Protein 1ID0 (pdb70)

Solvent-accessible surface area: 8198 Å² total; per-residue (Å²): 161,70,114,21,71,0,30,72,18,0,84,102,21,14,62,48,17,70,142,85,30,136,238,74,48,18,70,28,42,62,106,24,52,119,111,6,15,0,25,2,87,74,109,30,0,43,79,0,0,14,4,2,5,2,38,4,1,80,111,6,132,84,88,1,78,2,47,21,129,70,64,119,98,61,0,33,0,16,1,23,6,22,8,114,18,32,84,146,80,97,56,142,82,48,14,89,169,55,166,118,108,110,66,131,73,152,27,50,26,39,7,27,10,40,0,68,71,11,0,89,119,25,115,14,105,7,47,22,17,104,6,185,74,34,0,8,84,13,31,0,22,0,0,146,23,180

Secondary structure (DSSP, 8-state):
--EEEHHHHHHHHHHHHHHHTTTTT-EEEEE--TT-EEES-HHHHHHHHHHHHHHHHHH-SSEEEEEEEE-SS-EEEEEEESSS---GGGTTGGGS----TT---TT--S-HHHHHHHHHHTT-EEEEEE-TTSSEEEEEEE----

B-factor: mean 25.08, std 13.41, range [7.96, 71.16]

CATH classification: 3.30.565.10

Radius of gyration: 14.35 Å; Cα contacts (8 Å, |Δi|>4): 313; chains: 1; bounding box: 35×37×35 Å

Nearest PDB structures (foldseek):
  1id0-assembly1_A  TM=1.007E+00  e=2.352E-32  Escherichia coli
  3cgz-assembly3_C  TM=9.109E-01  e=2.174E-24  Salmonella enterica subsp. enterica serovar Typhimurium
  3cgz-assembly1_A  TM=9.149E-01  e=5.670E-24  Salmonella enterica subsp. enterica serovar Typhimurium
  4cb0-assembly1_B  TM=8.340E-01  e=1.054E-13  Escherichia coli K-12
  4biz-assembly1_E  TM=8.398E-01  e=4.302E-13  Escherichia coli K-12

Structure (mmCIF, N/CA/C/O backbone):
data_1ID0
#
_entry.id   1ID0
#
_cell.length_a   43.503
_cell.length_b   45.004
_cell.length_c   71.764
_cell.angle_alpha   90.00
_cell.angle_beta   90.00
_cell.angle_gamma   90.00
#
_symmetry.space_group_name_H-M   'P 21 21 21'
#
loop_
_entity.id
_entity.type
_entity.pdbx_description
1 polymer 'PHOQ HISTIDINE KINASE'
2 non-polymer 'MAGNESIUM ION'
3 non-polymer 'PHOSPHOAMINOPHOSPHONIC ACID-ADENYLATE ESTER'
4 water water
#
loop_
_atom_site.group_PDB
_atom_site.id
_atom_site.type_symbol
_atom_site.label_atom_id
_atom_site.label_alt_id
_atom_site.label_comp_id
_atom_site.label_asym_id
_atom_site.label_entity_id
_atom_site.label_seq_id
_atom_site.pdbx_PDB_ins_code
_atom_site.Cartn_x
_atom_site.Cartn_y
_atom_site.Cartn_z
_atom_site.occupancy
_atom_site.B_iso_or_equiv
_atom_site.auth_seq_id
_atom_site.auth_comp_id
_atom_site.auth_asym_id
_atom_site.auth_atom_id
_atom_site.pdbx_PDB_model_num
ATOM 1 N N . ARG A 1 1 ? 29.517 50.722 0.142 1.00 44.55 335 ARG A N 1
ATOM 2 C CA . ARG A 1 1 ? 30.683 49.816 -0.028 1.00 41.41 335 ARG A CA 1
ATOM 3 C C . ARG A 1 1 ? 30.317 48.607 -0.890 1.00 39.44 335 ARG A C 1
ATOM 4 O O . ARG A 1 1 ? 29.138 48.288 -1.067 1.00 41.23 335 ARG A O 1
ATOM 12 N N . GLU A 1 2 ? 31.334 47.931 -1.414 1.00 37.10 336 GLU A N 1
ATOM 13 C CA . GLU A 1 2 ? 31.117 46.791 -2.298 1.00 33.04 336 GLU A CA 1
ATOM 14 C C . GLU A 1 2 ? 30.385 45.592 -1.681 1.00 29.46 336 GLU A C 1
ATOM 15 O O . GLU A 1 2 ? 30.601 45.211 -0.522 1.00 25.18 336 GLU A O 1
ATOM 21 N N . LEU A 1 3 ? 29.520 45.007 -2.501 1.00 26.03 337 LEU A N 1
ATOM 22 C CA . LEU A 1 3 ? 28.676 43.879 -2.140 1.00 26.25 337 LEU A CA 1
ATOM 23 C C . LEU A 1 3 ? 29.283 42.553 -2.582 1.00 22.59 337 LEU A C 1
ATOM 24 O O . LEU A 1 3 ? 29.669 42.379 -3.743 1.00 25.01 337 LEU A O 1
ATOM 29 N N . HIS A 1 4 ? 29.358 41.611 -1.652 1.00 16.17 338 HIS A N 1
ATOM 30 C CA . HIS A 1 4 ? 29.910 40.300 -1.955 1.00 16.64 338 HIS A CA 1
ATOM 31 C C . HIS A 1 4 ? 28.963 39.160 -1.649 1.00 18.65 338 HIS A C 1
ATOM 32 O O . HIS A 1 4 ? 28.648 38.902 -0.486 1.00 17.06 338 HIS A O 1
ATOM 39 N N . PRO A 1 5 ? 28.491 38.454 -2.683 1.00 14.88 339 PRO A N 1
ATOM 40 C CA . PRO A 1 5 ? 27.589 37.326 -2.463 1.00 14.33 339 PRO A CA 1
ATOM 41 C C . PRO A 1 5 ? 28.273 36.366 -1.473 1.00 13.74 339 PRO A C 1
ATOM 42 O O . PRO A 1 5 ? 29.435 35.992 -1.657 1.00 13.77 339 PRO A O 1
ATOM 46 N N . VAL A 1 6 ? 27.543 35.949 -0.440 1.00 10.39 340 VAL A N 1
ATOM 47 C CA . VAL A 1 6 ? 28.116 35.089 0.595 1.00 11.03 340 VAL A CA 1
ATOM 48 C C . VAL A 1 6 ? 28.286 33.631 0.246 1.00 13.80 340 VAL A C 1
ATOM 49 O O . VAL A 1 6 ? 29.307 33.029 0.574 1.00 13.18 340 VAL A O 1
ATOM 53 N N . ALA A 1 7 ? 27.314 33.074 -0.465 1.00 11.86 341 ALA A N 1
ATOM 54 C CA . ALA A 1 7 ? 27.365 31.658 -0.806 1.00 14.04 341 ALA A CA 1
ATOM 55 C C . ALA A 1 7 ? 28.656 31.253 -1.505 1.00 12.86 341 ALA A C 1
ATOM 56 O O . ALA A 1 7 ? 29.310 30.294 -1.091 1.00 13.38 341 ALA A O 1
ATOM 58 N N . PRO A 1 8 ? 29.068 31.992 -2.545 1.00 13.90 342 PRO A N 1
ATOM 59 C CA . PRO A 1 8 ? 30.311 31.619 -3.229 1.00 14.07 342 PRO A CA 1
ATOM 60 C C . PRO A 1 8 ? 31.564 31.691 -2.366 1.00 14.15 342 PRO A C 1
ATOM 61 O O . PRO A 1 8 ? 32.484 30.881 -2.534 1.00 15.88 342 PRO A O 1
ATOM 65 N N . LEU A 1 9 ? 31.614 32.663 -1.453 1.00 13.71 343 LEU A N 1
ATOM 66 C CA . LEU A 1 9 ? 32.773 32.800 -0.570 1.00 12.90 343 LEU A CA 1
ATOM 67 C C . LEU A 1 9 ? 32.831 31.642 0.386 1.00 12.86 343 LEU A C 1
ATOM 68 O O . LEU A 1 9 ? 33.909 31.117 0.677 1.00 12.36 343 LEU A O 1
ATOM 73 N N . LEU A 1 10 ? 31.670 31.245 0.903 1.00 10.24 344 LEU A N 1
ATOM 74 C CA . LEU A 1 10 ? 31.666 30.134 1.835 1.00 11.82 344 LEU A CA 1
ATOM 75 C C . LEU A 1 10 ? 31.999 28.826 1.101 1.00 13.47 344 LEU A C 1
ATOM 76 O O . LEU A 1 10 ? 32.588 27.930 1.683 1.00 14.68 344 LEU A O 1
ATOM 81 N N A ASP A 1 11 ? 31.621 28.755 -0.170 0.50 16.07 345 ASP A N 1
ATOM 82 N N B ASP A 1 11 ? 31.609 28.705 -0.165 0.50 13.84 345 ASP A N 1
ATOM 83 C CA A ASP A 1 11 ? 31.904 27.590 -1.000 0.50 18.37 345 ASP A CA 1
ATOM 84 C CA B ASP A 1 11 ? 31.958 27.494 -0.909 0.50 13.04 345 ASP A CA 1
ATOM 85 C C A ASP A 1 11 ? 33.422 27.472 -1.170 0.50 17.18 345 ASP A C 1
ATOM 86 C C B ASP A 1 11 ? 33.477 27.459 -1.091 0.50 15.34 345 ASP A C 1
ATOM 87 O O A ASP A 1 11 ? 33.980 26.376 -1.100 0.50 18.26 345 ASP A O 1
ATOM 88 O O B ASP A 1 11 ? 34.093 26.399 -0.961 0.50 15.74 345 ASP A O 1
ATOM 97 N N . ASN A 1 12 ? 34.087 28.605 -1.397 1.00 13.85 346 ASN A N 1
ATOM 98 C CA . ASN A 1 12 ? 35.546 28.632 -1.557 1.00 14.72 346 ASN A CA 1
ATOM 99 C C . ASN A 1 12 ? 36.201 28.168 -0.252 1.00 13.75 346 ASN A C 1
ATOM 100 O O . ASN A 1 12 ? 37.188 27.415 -0.265 1.00 14.22 346 ASN A O 1
ATOM 105 N N . LEU A 1 13 ? 35.662 28.622 0.881 1.00 10.83 347 LEU A N 1
ATOM 106 C CA . LEU A 1 13 ? 36.222 28.236 2.158 1.00 12.82 347 LEU A CA 1
ATOM 107 C C . LEU A 1 13 ? 36.034 26.767 2.459 1.00 13.65 347 LEU A C 1
ATOM 108 O O . LEU A 1 13 ? 36.960 26.103 2.883 1.00 15.78 347 LEU A O 1
ATOM 113 N N A THR A 1 14 ? 34.827 26.268 2.210 0.50 15.23 348 THR A N 1
ATOM 114 N N B THR A 1 14 ? 34.820 26.260 2.266 0.50 14.93 348 THR A N 1
ATOM 115 C CA A THR A 1 14 ? 34.506 24.870 2.444 0.50 16.71 348 THR A CA 1
ATOM 116 C CA B THR A 1 14 ? 34.546 24.862 2.558 0.50 14.96 348 THR A CA 1
ATOM 117 C C A THR A 1 14 ? 35.415 23.998 1.583 0.50 18.45 348 THR A C 1
ATOM 118 C C B THR A 1 14 ? 35.303 23.925 1.628 0.50 16.98 348 THR A C 1
ATOM 119 O O A THR A 1 14 ? 36.057 23.077 2.083 0.50 20.17 348 THR A O 1
ATOM 120 O O B THR A 1 14 ? 35.646 22.815 2.021 0.50 17.90 348 THR A O 1
ATOM 127 N N A SER A 1 15 ? 35.475 24.296 0.289 0.50 18.78 349 SER A N 1
ATOM 128 N N B SER A 1 15 ? 35.559 24.363 0.398 0.50 17.74 349 SER A N 1
ATOM 129 C CA A SER A 1 15 ? 36.327 23.528 -0.611 0.50 20.61 349 SER A CA 1
ATOM 130 C CA B SER A 1 15 ? 36.317 23.528 -0.528 0.50 17.47 349 SER A CA 1
ATOM 131 C C A SER A 1 15 ? 37.748 23.388 -0.060 0.50 20.99 349 SER A C 1
ATOM 132 C C B SER A 1 15 ? 37.731 23.377 -0.001 0.50 19.65 349 SER A C 1
ATOM 133 O O A SER A 1 15 ? 38.308 22.285 -0.049 0.50 21.42 349 SER A O 1
ATOM 134 O O B SER A 1 15 ? 38.273 22.267 0.042 0.50 20.50 349 SER A O 1
ATOM 139 N N . ALA A 1 16 ? 38.323 24.498 0.401 1.00 16.39 350 ALA A N 1
ATOM 140 C CA . ALA A 1 16 ? 39.684 24.498 0.947 1.00 20.29 350 ALA A CA 1
ATOM 141 C C . ALA A 1 16 ? 39.753 23.652 2.228 1.00 23.15 350 ALA A C 1
ATOM 142 O O . ALA A 1 16 ? 40.711 22.905 2.437 1.00 27.14 350 ALA A O 1
ATOM 144 N N A LEU A 1 17 ? 38.734 23.768 3.077 0.50 21.02 351 LEU A N 1
ATOM 145 N N B LEU A 1 17 ? 38.732 23.766 3.075 0.50 20.74 351 LEU A N 1
ATOM 146 C CA A LEU A 1 17 ? 38.691 23.011 4.326 0.50 23.76 351 LEU A CA 1
ATOM 147 C CA B LEU A 1 17 ? 38.675 23.005 4.324 0.50 23.50 351 LEU A CA 1
ATOM 148 C C A LEU A 1 17 ? 38.463 21.522 4.111 0.50 25.25 351 LEU A C 1
ATOM 149 C C B 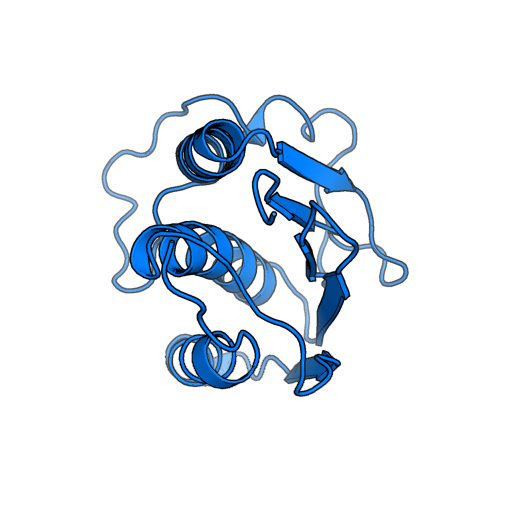LEU A 1 17 ? 38.484 21.518 4.093 0.50 24.99 351 LEU A C 1
ATOM 150 O O A LEU A 1 17 ? 39.009 20.695 4.842 0.50 26.73 351 LEU A O 1
ATOM 151 O O B LEU A 1 17 ? 39.069 20.693 4.796 0.50 26.64 351 LEU A O 1
ATOM 160 N N . ASN A 1 18 ? 37.649 21.180 3.119 1.00 25.71 352 ASN A N 1
ATOM 161 C CA . ASN A 1 18 ? 37.367 19.785 2.813 1.00 29.36 352 ASN A CA 1
ATOM 162 C C . ASN A 1 18 ? 38.670 19.060 2.504 1.00 32.19 352 ASN A C 1
ATOM 163 O O . ASN A 1 18 ? 38.798 17.867 2.774 1.00 32.00 352 ASN A O 1
ATOM 168 N N . LYS A 1 19 ? 39.631 19.790 1.942 1.00 28.56 353 LYS A N 1
ATOM 169 C CA . LYS A 1 19 ? 40.931 19.216 1.609 1.00 35.47 353 LYS A CA 1
ATOM 170 C C . LYS A 1 19 ? 41.749 18.998 2.870 1.00 35.49 353 LYS A C 1
ATOM 171 O O . LYS A 1 19 ? 42.198 17.888 3.147 1.00 40.97 353 LYS A O 1
ATOM 177 N N . VAL A 1 20 ? 41.963 20.074 3.621 1.00 33.27 354 VAL A N 1
ATOM 178 C CA . VAL A 1 20 ? 42.725 20.002 4.862 1.00 35.16 354 VAL A CA 1
ATOM 179 C C . VAL A 1 20 ? 42.227 18.890 5.769 1.00 30.97 354 VAL A C 1
ATOM 180 O O . VAL A 1 20 ? 43.022 18.222 6.431 1.00 38.14 354 VAL A O 1
ATOM 184 N N . TYR A 1 21 ? 40.914 18.687 5.802 1.00 30.35 355 TYR A N 1
ATOM 185 C CA . TYR A 1 21 ? 40.319 17.668 6.661 1.00 26.93 355 TYR A CA 1
ATOM 186 C C . TYR A 1 21 ? 39.706 16.502 5.910 1.00 27.83 355 TYR A C 1
ATOM 187 O O . TYR A 1 21 ? 38.818 15.835 6.435 1.00 26.94 355 TYR A O 1
ATOM 196 N N . GLN A 1 22 ? 40.162 16.262 4.685 1.00 30.84 356 GLN A N 1
ATOM 197 C CA . GLN A 1 22 ? 39.609 15.176 3.881 1.00 38.03 356 GLN A CA 1
ATOM 198 C C . GLN A 1 22 ? 39.684 13.834 4.595 1.00 36.63 356 GLN A C 1
ATOM 199 O O . GLN A 1 22 ? 38.779 13.012 4.481 1.00 36.50 356 GLN A O 1
ATOM 205 N N . ARG A 1 23 ? 40.755 13.626 5.348 1.00 38.51 357 ARG A N 1
ATOM 206 C CA . ARG A 1 23 ? 40.913 12.376 6.064 1.00 38.61 357 ARG A CA 1
ATOM 207 C C . ARG A 1 23 ? 39.878 12.206 7.169 1.00 36.41 357 ARG A C 1
ATOM 208 O O . ARG A 1 23 ? 39.491 11.084 7.498 1.00 34.98 357 ARG A O 1
ATOM 216 N N . LYS A 1 24 ? 39.430 13.316 7.744 1.00 30.79 358 LYS A N 1
ATOM 217 C CA . LYS A 1 24 ? 38.446 13.245 8.811 1.00 29.44 358 LYS A CA 1
ATOM 218 C C . LYS A 1 24 ? 37.028 12.965 8.304 1.00 28.79 358 LYS A C 1
ATOM 219 O O . LYS A 1 24 ? 36.197 12.431 9.036 1.00 30.69 358 LYS A O 1
ATOM 225 N N . GLY A 1 25 ? 36.759 13.339 7.060 1.00 31.45 359 GLY A N 1
ATOM 226 C CA . GLY A 1 25 ? 35.447 13.101 6.486 1.00 30.01 359 GLY A CA 1
ATOM 227 C C . GLY A 1 25 ? 34.340 13.922 7.106 1.00 29.98 359 GLY A C 1
ATOM 228 O O . GLY A 1 25 ? 33.244 13.430 7.366 1.00 28.03 359 GLY A O 1
ATOM 229 N N . VAL A 1 26 ? 34.636 15.192 7.359 1.00 26.82 360 VAL A N 1
ATOM 230 C CA . VAL A 1 26 ? 33.642 16.084 7.940 1.00 26.27 360 VAL A CA 1
ATOM 231 C C . VAL A 1 26 ? 32.562 16.352 6.917 1.00 20.34 360 VAL A C 1
ATOM 232 O O . VAL A 1 26 ? 32.867 16.540 5.734 1.00 27.19 360 VAL A O 1
ATOM 236 N N . ASN A 1 27 ? 31.302 16.317 7.344 1.00 23.39 361 ASN A N 1
ATOM 237 C CA . ASN A 1 27 ? 30.216 16.634 6.426 1.00 27.44 361 ASN A CA 1
ATOM 238 C C . ASN A 1 27 ? 29.781 18.059 6.759 1.00 22.38 361 ASN A C 1
ATOM 239 O O . ASN A 1 27 ? 29.276 18.317 7.862 1.00 21.20 361 ASN A O 1
ATOM 244 N N . ILE A 1 28 ? 30.012 18.973 5.814 1.00 23.58 362 ILE A N 1
ATOM 245 C CA . ILE A 1 28 ? 29.641 20.404 5.951 1.00 19.90 362 ILE A CA 1
ATOM 246 C C . ILE A 1 28 ? 28.406 20.671 5.094 1.00 22.05 362 ILE A C 1
ATOM 247 O O . ILE A 1 28 ? 28.460 20.512 3.873 1.00 24.52 362 ILE A O 1
ATOM 252 N N . SER A 1 29 ? 27.311 21.084 5.730 1.00 18.16 363 SER A N 1
ATOM 253 C CA . SER A 1 29 ? 26.073 21.390 5.034 1.00 20.14 363 SER A CA 1
ATOM 254 C C . SER A 1 29 ? 25.890 22.906 5.058 1.00 23.94 363 SER A C 1
ATOM 255 O O . SER A 1 29 ? 26.210 23.549 6.051 1.00 21.19 363 SER A O 1
ATOM 258 N N . LEU A 1 30 ? 25.399 23.467 3.960 1.00 21.20 364 LEU A N 1
ATOM 259 C CA . LEU A 1 30 ? 25.199 24.910 3.868 1.00 22.76 364 LEU A CA 1
ATOM 260 C C . LEU A 1 30 ? 23.792 25.308 3.489 1.00 23.63 364 LEU A C 1
ATOM 261 O O . LEU A 1 30 ? 23.238 24.803 2.510 1.00 27.75 364 LEU A O 1
ATOM 266 N N . ASP A 1 31 ? 23.214 26.217 4.261 1.00 21.12 365 ASP A N 1
ATOM 267 C CA . ASP A 1 31 ? 21.879 26.742 3.966 1.00 22.02 365 ASP A CA 1
ATOM 268 C C . ASP A 1 31 ? 22.015 28.261 3.869 1.00 18.72 365 ASP A C 1
ATOM 269 O O . ASP A 1 31 ? 21.761 28.995 4.819 1.00 20.13 365 ASP A O 1
ATOM 274 N N . ILE A 1 32 ? 22.439 28.713 2.688 1.00 15.43 366 ILE A N 1
ATOM 275 C CA . ILE A 1 32 ? 22.702 30.134 2.426 1.00 14.47 366 ILE A CA 1
ATOM 276 C C . ILE A 1 32 ? 21.880 30.539 1.203 1.00 15.93 366 ILE A C 1
ATOM 277 O O . ILE A 1 32 ? 22.173 30.104 0.087 1.00 16.32 366 ILE A O 1
ATOM 282 N N . SER A 1 33 ? 20.878 31.378 1.411 1.00 11.30 367 SER A N 1
ATOM 283 C CA . SER A 1 33 ? 20.052 31.802 0.291 1.00 14.94 367 SER A CA 1
ATOM 284 C C . SER A 1 33 ? 20.930 32.607 -0.669 1.00 16.36 367 SER A C 1
ATOM 285 O O . SER A 1 33 ? 21.815 33.353 -0.259 1.00 14.20 367 SER A O 1
ATOM 288 N N . PRO A 1 34 ? 20.685 32.479 -1.981 1.00 14.43 368 PRO A N 1
ATOM 289 C CA . PRO A 1 34 ? 21.466 33.184 -3.001 1.00 16.38 368 PRO A CA 1
ATOM 290 C C . PRO A 1 34 ? 21.577 34.696 -2.888 1.00 16.51 368 PRO A C 1
ATOM 291 O O . PRO A 1 34 ? 22.570 35.271 -3.344 1.00 18.88 368 PRO A O 1
ATOM 295 N N . GLU A 1 35 ? 20.579 35.344 -2.285 1.00 16.04 369 GLU A N 1
ATOM 296 C CA . GLU A 1 35 ? 20.601 36.802 -2.176 1.00 14.38 369 GLU A CA 1
ATOM 297 C C . GLU A 1 35 ? 21.399 37.338 -1.002 1.00 15.99 369 GLU A C 1
ATOM 298 O O . GLU A 1 35 ? 21.595 38.545 -0.871 1.00 16.42 369 GLU A O 1
ATOM 304 N N A ILE A 1 36 ? 21.878 36.440 -0.152 0.50 17.55 370 ILE A N 1
ATOM 305 N N B ILE A 1 36 ? 21.815 36.457 -0.112 1.00 21.53 370 ILE A N 1
ATOM 306 C CA A ILE A 1 36 ? 22.683 36.850 1.006 0.50 15.37 370 ILE A CA 1
ATOM 307 C CA B ILE A 1 36 ? 22.582 36.942 1.033 1.00 22.26 370 ILE A CA 1
ATOM 308 C C A ILE A 1 36 ? 24.011 37.473 0.553 0.50 14.83 370 ILE A C 1
ATOM 309 C C B ILE A 1 36 ? 23.964 37.420 0.610 1.00 21.78 370 ILE A C 1
ATOM 310 O O A ILE A 1 36 ? 24.755 36.883 -0.243 0.50 12.99 370 ILE A O 1
ATOM 311 O O B ILE A 1 36 ? 24.694 36.724 -0.109 1.00 23.94 370 ILE A O 1
ATOM 320 N N A SER A 1 37 ? 24.312 38.669 1.055 0.50 10.34 371 SER A N 1
ATOM 321 N N B SER A 1 37 ? 24.316 38.626 1.045 0.50 18.52 371 SER A N 1
ATOM 322 C CA A SER A 1 37 ? 25.548 39.339 0.683 0.50 10.19 371 SER A CA 1
ATOM 323 C CA B SER A 1 37 ? 25.603 39.203 0.701 0.50 16.61 371 SER A CA 1
ATOM 324 C C A SER A 1 37 ? 26.215 39.988 1.878 0.50 12.35 371 SER A C 1
ATOM 325 C C B SER A 1 37 ? 26.260 39.845 1.913 0.50 15.56 371 SER A C 1
ATOM 326 O O A SER A 1 37 ? 25.584 40.214 2.907 0.50 14.77 371 SER A O 1
ATOM 327 O O B SER A 1 37 ? 25.662 39.941 2.981 0.50 17.45 371 SER A O 1
ATOM 332 N N . PHE A 1 38 ? 27.498 40.276 1.729 1.00 12.96 372 PHE A N 1
ATOM 333 C CA . PHE A 1 38 ? 28.264 40.925 2.782 1.00 12.07 372 PHE A CA 1
ATOM 334 C C . PHE A 1 38 ? 28.753 42.232 2.180 1.00 13.82 372 PHE A C 1
ATOM 335 O O . PHE A 1 38 ? 29.314 42.252 1.077 1.00 13.42 372 PHE A O 1
ATOM 343 N N . VAL A 1 39 ? 28.544 43.322 2.913 1.00 13.79 373 VAL A N 1
ATOM 344 C CA . VAL A 1 39 ? 28.981 44.645 2.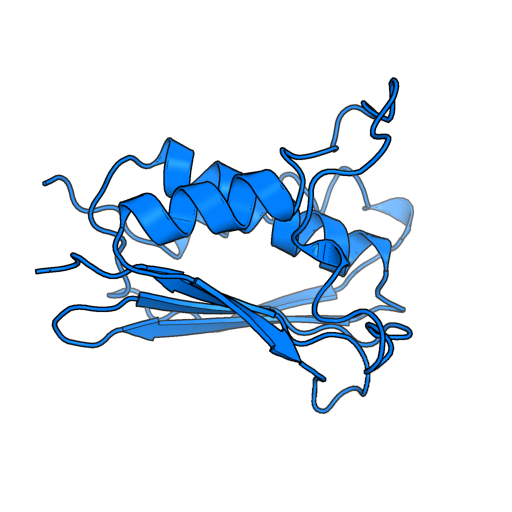494 1.00 15.02 373 VAL A CA 1
ATOM 345 C C . VAL A 1 39 ? 30.236 44.940 3.294 1.00 12.42 373 VAL A C 1
ATOM 346 O O . VAL A 1 39 ? 30.208 44.968 4.531 1.00 13.97 373 VAL A O 1
ATOM 350 N N . GLY A 1 40 ? 31.346 45.146 2.594 1.00 13.54 374 GLY A N 1
ATOM 351 C CA . GLY A 1 40 ? 32.588 45.419 3.295 1.00 14.89 374 GLY A CA 1
ATOM 352 C C . GLY A 1 40 ? 33.772 44.819 2.575 1.00 15.85 374 GLY A C 1
ATOM 353 O O . GLY A 1 40 ? 33.652 44.482 1.392 1.00 17.73 374 GLY A O 1
ATOM 354 N N . GLU A 1 41 ? 34.903 44.707 3.266 1.00 16.41 375 GLU A N 1
ATOM 355 C CA . GLU A 1 41 ? 36.115 44.124 2.675 1.00 18.12 375 GLU A CA 1
ATOM 356 C C . GLU A 1 41 ? 35.996 42.613 2.691 1.00 17.42 375 GLU A C 1
ATOM 357 O O . GLU A 1 41 ? 35.910 42.005 3.756 1.00 14.73 375 GLU A O 1
ATOM 363 N N . GLN A 1 42 ? 36.038 42.014 1.509 1.00 15.87 376 GLN A N 1
ATOM 364 C CA . GLN A 1 42 ? 35.933 40.567 1.355 1.00 16.86 376 GLN A CA 1
ATOM 365 C C . GLN A 1 42 ? 36.876 39.798 2.274 1.00 13.43 376 GLN A C 1
ATOM 366 O O . GLN A 1 42 ? 36.467 38.807 2.912 1.00 14.25 376 GLN A O 1
ATOM 372 N N . ASN A 1 43 ? 38.133 40.234 2.355 1.00 13.06 377 ASN A N 1
ATOM 373 C CA . ASN A 1 43 ? 39.101 39.530 3.187 1.00 13.69 377 ASN A CA 1
ATOM 374 C C . ASN A 1 43 ? 38.743 39.534 4.656 1.00 12.23 377 ASN A C 1
ATOM 375 O O . ASN A 1 43 ? 39.134 38.610 5.366 1.00 13.60 377 ASN A O 1
ATOM 380 N N . ASP A 1 44 ? 38.024 40.560 5.111 1.00 11.11 378 ASP A N 1
ATOM 381 C CA . ASP A 1 44 ? 37.620 40.611 6.519 1.00 11.67 378 ASP A CA 1
ATOM 382 C C . ASP A 1 44 ? 36.623 39.484 6.786 1.00 12.06 378 ASP A C 1
ATOM 383 O O . ASP A 1 44 ? 36.747 38.747 7.780 1.00 11.97 378 ASP A O 1
ATOM 388 N N . PHE A 1 45 ? 35.627 39.362 5.901 1.00 13.58 379 PHE A N 1
ATOM 389 C CA . PHE A 1 45 ? 34.609 38.324 6.023 1.00 11.66 379 PHE A CA 1
ATOM 390 C C . PHE A 1 45 ? 35.266 36.943 6.007 1.00 10.85 379 PHE A C 1
ATOM 391 O O . PHE A 1 45 ? 34.951 36.079 6.823 1.00 12.03 379 PHE A O 1
ATOM 399 N N . VAL A 1 46 ? 36.179 36.733 5.062 1.00 11.94 380 VAL A N 1
ATOM 400 C CA . VAL A 1 46 ? 36.845 35.444 4.963 1.00 9.31 380 VAL A CA 1
ATOM 401 C C . VAL A 1 46 ? 37.783 35.116 6.116 1.00 11.55 380 VAL A C 1
ATOM 402 O O . VAL A 1 46 ? 37.874 33.964 6.517 1.00 14.21 380 VAL A O 1
ATOM 406 N N . GLU A 1 47 ? 38.491 36.108 6.669 1.00 13.31 381 GLU A N 1
ATOM 407 C CA . GLU A 1 47 ? 39.348 35.817 7.802 1.00 11.54 381 GLU A CA 1
ATOM 408 C C . GLU A 1 47 ? 38.482 35.393 8.993 1.00 12.81 381 GLU A C 1
ATOM 409 O O . GLU A 1 47 ? 38.821 34.452 9.710 1.00 12.83 381 GLU A O 1
ATOM 415 N N . VAL A 1 48 ? 37.373 36.089 9.224 1.00 10.42 382 VAL A N 1
ATOM 416 C CA . VAL A 1 48 ? 36.514 35.711 10.349 1.00 9.97 382 VAL A CA 1
ATOM 417 C C . VAL A 1 48 ? 35.920 34.335 10.127 1.00 9.75 382 VAL A C 1
ATOM 418 O O . VAL A 1 48 ? 36.054 33.444 10.962 1.00 10.81 382 VAL A O 1
ATOM 422 N N . MET A 1 49 ? 35.277 34.147 8.986 1.00 9.33 383 MET A N 1
ATOM 423 C CA . MET A 1 49 ? 34.629 32.859 8.717 1.00 9.47 383 MET A CA 1
ATOM 424 C C . MET A 1 49 ? 35.585 31.719 8.560 1.00 9.81 383 MET A C 1
ATOM 425 O O . MET A 1 49 ? 35.250 30.579 8.918 1.00 9.98 383 MET A O 1
ATOM 430 N N . GLY A 1 50 ? 36.773 31.995 8.025 1.00 9.42 384 GLY A N 1
ATOM 431 C CA . GLY A 1 50 ? 37.732 30.921 7.874 1.00 11.13 384 GLY A CA 1
ATOM 432 C C . GLY A 1 50 ? 38.128 30.410 9.246 1.00 10.83 384 GLY A C 1
ATOM 433 O O . GLY A 1 50 ? 38.315 29.206 9.424 1.00 12.67 384 GLY A O 1
ATOM 434 N N . ASN A 1 51 ? 38.284 31.302 10.222 1.00 12.24 385 ASN A N 1
ATOM 435 C CA . ASN A 1 51 ? 38.694 30.835 11.546 1.00 12.19 385 ASN A CA 1
ATOM 436 C C . ASN A 1 51 ? 37.601 30.039 12.239 1.00 13.70 385 ASN A C 1
ATOM 437 O O . ASN A 1 51 ? 37.864 29.012 12.876 1.00 11.13 385 ASN A O 1
ATOM 442 N N . VAL A 1 52 ? 36.370 30.494 12.089 1.00 11.61 386 VAL A N 1
ATOM 443 C CA . VAL A 1 52 ? 35.254 29.815 12.744 1.00 10.68 386 VAL A CA 1
ATOM 444 C C . VAL A 1 52 ? 34.967 28.474 12.101 1.00 11.15 386 VAL A C 1
ATOM 445 O O . VAL A 1 52 ? 34.690 27.495 12.790 1.00 13.00 386 VAL A O 1
ATOM 449 N N . LEU A 1 53 ? 35.033 28.420 10.770 1.00 11.79 387 LEU A N 1
ATOM 450 C CA . LEU A 1 53 ? 34.773 27.167 10.044 1.00 13.58 387 LEU A CA 1
ATOM 451 C C . LEU A 1 53 ? 35.901 26.160 10.268 1.00 17.23 387 LEU A C 1
ATOM 452 O O . LEU A 1 53 ? 35.642 24.951 10.387 1.00 15.27 387 LEU A O 1
ATOM 457 N N . ASP A 1 54 ? 37.148 26.632 10.332 1.00 13.82 388 ASP A N 1
ATOM 458 C CA . ASP A 1 54 ? 38.240 25.697 10.585 1.00 15.51 388 ASP A CA 1
ATOM 459 C C . ASP A 1 54 ? 38.059 25.072 11.962 1.00 14.65 388 ASP A C 1
ATOM 460 O O . ASP A 1 54 ? 38.274 23.876 12.118 1.00 15.64 388 ASP A O 1
ATOM 465 N N . ASN A 1 55 ? 37.675 25.874 12.952 1.00 12.57 389 ASN A N 1
ATOM 466 C CA . ASN A 1 55 ? 37.448 25.344 14.301 1.00 13.34 389 ASN A CA 1
ATOM 467 C C . ASN A 1 55 ? 36.342 24.283 14.270 1.00 15.60 389 ASN A C 1
ATOM 468 O O . ASN A 1 55 ? 36.490 23.201 14.856 1.00 13.71 389 ASN A O 1
ATOM 473 N N . ALA A 1 56 ? 35.236 24.572 13.593 1.00 12.29 390 ALA A N 1
ATOM 474 C CA . ALA A 1 56 ? 34.149 23.601 13.527 1.00 12.80 390 ALA A CA 1
ATOM 475 C C . ALA A 1 56 ? 34.637 22.287 12.913 1.00 15.95 390 ALA A C 1
ATOM 476 O O . ALA A 1 56 ? 34.322 21.209 13.431 1.00 17.09 390 ALA A O 1
ATOM 478 N N . CYS A 1 57 ? 35.423 22.354 11.835 1.00 13.62 391 CYS A N 1
ATOM 479 C CA . CYS A 1 57 ? 35.921 21.117 11.218 1.00 15.50 391 CYS A CA 1
ATOM 480 C C . CYS A 1 57 ? 36.876 20.404 12.163 1.00 15.53 391 CYS A C 1
ATOM 481 O O . CYS A 1 57 ? 36.843 19.182 12.286 1.00 21.23 391 CYS A O 1
ATOM 484 N N . LYS A 1 58 ? 37.714 21.177 12.835 1.00 15.88 392 LYS A N 1
ATOM 485 C CA . LYS A 1 58 ? 38.693 20.621 13.764 1.00 14.90 392 LYS A CA 1
ATOM 486 C C . LYS A 1 58 ? 38.084 19.921 14.972 1.00 15.69 392 LYS A C 1
ATOM 487 O O . LYS A 1 58 ? 38.472 18.806 15.320 1.00 18.60 392 LYS A O 1
ATOM 493 N N . TYR A 1 59 ? 37.112 20.569 15.598 1.00 16.99 393 TYR A N 1
ATOM 494 C CA . TYR A 1 59 ? 36.517 20.030 16.815 1.00 14.36 393 TYR A CA 1
ATOM 495 C C . TYR A 1 59 ? 35.268 19.177 16.674 1.00 17.50 393 TYR A C 1
ATOM 496 O O . TYR A 1 59 ? 34.865 18.518 17.632 1.00 18.91 393 TYR A O 1
ATOM 505 N N . CYS A 1 60 ? 34.662 19.142 15.497 1.00 16.70 394 CYS A N 1
ATOM 506 C CA . CYS A 1 60 ? 33.454 18.342 15.363 1.00 16.91 394 CYS A CA 1
ATOM 507 C C . CYS A 1 60 ? 33.742 16.853 15.452 1.00 18.18 394 CYS A C 1
ATOM 508 O O . CYS A 1 60 ? 34.895 16.434 15.466 1.00 21.14 394 CYS A O 1
ATOM 511 N N . LEU A 1 61 ? 32.681 16.061 15.560 1.00 21.67 395 LEU A N 1
ATOM 512 C CA . LEU A 1 61 ? 32.854 14.617 15.522 1.00 20.51 395 LEU A CA 1
ATOM 513 C C . LEU A 1 61 ? 32.690 14.308 14.036 1.00 21.94 395 LEU A C 1
ATOM 514 O O . LEU A 1 61 ? 33.536 13.660 13.434 1.00 24.26 395 LEU A O 1
ATOM 519 N N . GLU A 1 62 ? 31.622 14.819 13.418 1.00 18.86 396 GLU A N 1
ATOM 520 C CA . GLU A 1 62 ? 31.395 14.556 12.006 1.00 20.09 396 GLU A CA 1
ATOM 521 C C . GLU A 1 62 ? 30.633 15.645 11.247 1.00 21.84 396 GLU A C 1
ATOM 522 O O . GLU A 1 62 ? 30.968 15.957 10.116 1.00 24.76 396 GLU A O 1
ATOM 528 N N . PHE A 1 63 ? 29.637 16.231 11.890 1.00 22.07 397 PHE A N 1
ATOM 529 C CA . PHE A 1 63 ? 28.794 17.228 11.234 1.00 21.04 397 PHE A CA 1
ATOM 530 C C . PHE A 1 63 ? 29.015 18.673 11.591 1.00 17.77 397 PHE A C 1
ATOM 531 O O . PHE A 1 63 ? 29.165 19.026 12.761 1.00 18.71 397 PHE A O 1
ATOM 539 N N . VAL A 1 64 ? 28.978 19.507 10.552 1.00 14.69 398 VAL A N 1
ATOM 540 C CA . VAL A 1 64 ? 29.102 20.961 10.687 1.00 13.34 398 VAL A CA 1
ATOM 541 C C . VAL A 1 64 ? 27.967 21.542 9.841 1.00 14.61 398 VAL A C 1
ATOM 542 O O . VAL A 1 64 ? 27.787 21.139 8.688 1.00 14.95 398 VAL A O 1
ATOM 546 N N . GLU A 1 65 ? 27.204 22.474 10.411 1.00 11.77 399 GLU A N 1
ATOM 547 C CA . GLU A 1 65 ? 26.094 23.112 9.692 1.00 14.78 399 GLU A CA 1
ATOM 548 C C . GLU A 1 65 ? 26.301 24.617 9.653 1.00 13.42 399 GLU A C 1
ATOM 549 O O . GLU A 1 65 ? 26.592 25.231 10.661 1.00 15.62 399 GLU A O 1
ATOM 555 N N . ILE A 1 66 ? 26.152 25.209 8.477 1.00 13.22 400 ILE A N 1
ATOM 556 C CA . ILE A 1 66 ? 26.325 26.652 8.340 1.00 13.21 400 ILE A CA 1
ATOM 557 C C . ILE A 1 66 ? 25.032 27.236 7.810 1.00 15.06 400 ILE A C 1
ATOM 558 O O . ILE A 1 66 ? 24.485 26.733 6.828 1.00 14.27 400 ILE A O 1
ATOM 563 N N . SER A 1 67 ? 24.527 28.276 8.463 1.00 12.50 401 SER A N 1
ATOM 564 C CA . SER A 1 67 ? 23.301 28.919 7.988 1.00 12.80 401 SER A CA 1
ATOM 565 C C . SER A 1 67 ? 23.491 30.422 8.010 1.00 13.85 401 SER A C 1
ATOM 566 O O . SER A 1 67 ? 24.440 30.935 8.607 1.00 13.32 401 SER A O 1
ATOM 569 N N . ALA A 1 68 ? 22.611 31.144 7.331 1.00 12.07 402 ALA A N 1
ATOM 570 C CA . ALA A 1 68 ? 22.772 32.581 7.304 1.00 12.30 402 ALA A CA 1
ATOM 571 C C . ALA A 1 68 ? 21.453 33.272 7.119 1.00 12.69 402 ALA A C 1
ATOM 572 O O . ALA A 1 68 ? 20.501 32.709 6.569 1.00 13.81 402 ALA A O 1
ATOM 574 N N . ARG A 1 69 ? 21.404 34.502 7.594 1.00 9.64 403 ARG A N 1
ATOM 575 C CA . ARG A 1 69 ? 20.229 35.333 7.382 1.00 13.42 403 ARG A CA 1
ATOM 576 C C . ARG A 1 69 ? 20.707 36.769 7.377 1.00 10.25 403 ARG A C 1
ATOM 577 O O . ARG A 1 69 ? 21.798 37.065 7.850 1.00 11.50 403 ARG A O 1
ATOM 585 N N . GLN A 1 70 ? 19.929 37.660 6.782 1.00 10.33 404 GLN A N 1
ATOM 586 C CA . GLN A 1 70 ? 20.351 39.067 6.796 1.00 11.38 404 GLN A CA 1
ATOM 587 C C . GLN A 1 70 ? 19.149 39.958 6.971 1.00 14.98 404 GLN A C 1
ATOM 588 O O . GLN A 1 70 ? 18.035 39.618 6.589 1.00 18.18 404 GLN A O 1
ATOM 594 N N . THR A 1 71 ? 19.401 41.092 7.599 1.00 14.23 405 THR A N 1
ATOM 595 C CA . THR A 1 71 ? 18.367 42.064 7.846 1.00 14.74 405 THR A CA 1
ATOM 596 C C . THR A 1 71 ? 18.801 43.311 7.102 1.00 16.23 405 THR A C 1
ATOM 597 O O . THR A 1 71 ? 19.684 43.272 6.265 1.00 19.43 405 THR A O 1
ATOM 601 N N . ASP A 1 72 ? 18.177 44.439 7.407 1.00 16.98 406 ASP A N 1
ATOM 602 C CA . ASP A 1 72 ? 18.531 45.657 6.727 1.00 22.05 406 ASP A CA 1
ATOM 603 C C . ASP A 1 72 ? 19.971 46.113 7.010 1.00 19.10 406 ASP A C 1
ATOM 604 O O . ASP A 1 72 ? 20.668 46.548 6.096 1.00 24.44 406 ASP A O 1
ATOM 609 N N A GLU A 1 73 ? 20.428 45.976 8.249 0.50 16.74 407 GLU A N 1
ATOM 610 N N B GLU A 1 73 ? 20.425 45.977 8.253 0.50 14.66 407 GLU A N 1
ATOM 611 C CA A GLU A 1 73 ? 21.765 46.451 8.591 0.50 16.37 407 GLU A CA 1
ATOM 612 C CA B GLU A 1 73 ? 21.749 46.459 8.618 0.50 15.11 407 GLU A CA 1
ATOM 613 C C A GLU A 1 73 ? 22.727 45.400 9.114 0.50 12.31 407 GLU A C 1
ATOM 614 C C B GLU A 1 73 ? 22.716 45.405 9.123 0.50 11.48 407 GLU A C 1
ATOM 615 O O A GLU A 1 73 ? 23.892 45.707 9.389 0.50 13.44 407 GLU A O 1
ATOM 616 O O B GLU A 1 73 ? 23.882 45.713 9.390 0.50 12.89 407 GLU A O 1
ATOM 627 N N . HIS A 1 74 ? 22.246 44.172 9.271 1.00 12.24 408 HIS A N 1
ATOM 628 C CA . HIS A 1 74 ? 23.110 43.112 9.785 1.00 10.63 408 HIS A CA 1
ATOM 629 C C . HIS A 1 74 ? 23.094 41.837 8.970 1.00 13.03 408 HIS A C 1
ATOM 630 O O . HIS A 1 74 ? 22.114 41.516 8.301 1.00 12.30 408 HIS A O 1
ATOM 637 N N . LEU A 1 75 ? 24.210 41.117 9.059 1.00 10.41 409 LEU A N 1
ATOM 638 C CA . LEU A 1 75 ? 24.378 39.820 8.413 1.00 9.23 409 LEU A CA 1
ATOM 639 C C . LEU A 1 75 ? 24.721 38.865 9.555 1.00 8.42 409 LEU A C 1
ATOM 640 O O . LEU A 1 75 ? 25.632 39.129 10.325 1.00 9.80 409 LEU A O 1
ATOM 645 N N . TYR A 1 76 ? 24.017 37.738 9.612 1.00 8.31 410 TYR A N 1
ATOM 646 C CA . TYR A 1 76 ? 24.205 36.723 10.652 1.00 9.23 410 TYR A CA 1
ATOM 647 C C . TYR A 1 76 ? 24.626 35.386 10.036 1.00 10.81 410 TYR A C 1
ATOM 648 O O . TYR A 1 76 ? 23.898 34.847 9.202 1.00 12.63 410 TYR A O 1
ATOM 657 N N .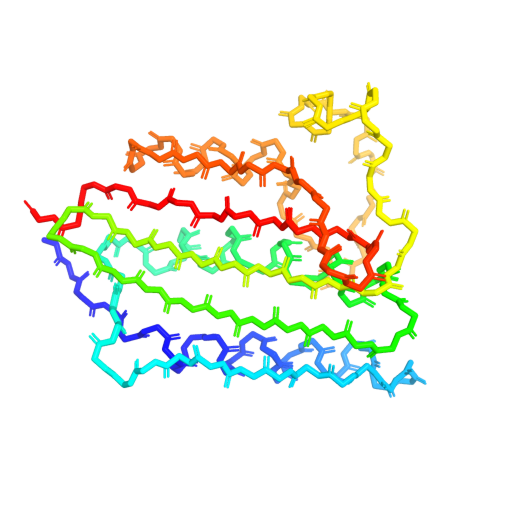 ILE A 1 77 ? 25.799 34.864 10.412 1.00 8.63 411 ILE A N 1
ATOM 658 C CA . ILE A 1 77 ? 26.237 33.562 9.912 1.00 9.13 411 ILE A CA 1
ATOM 659 C C . ILE A 1 77 ? 26.370 32.671 11.146 1.00 9.50 411 ILE A C 1
ATOM 660 O O . ILE A 1 77 ? 27.085 33.014 12.099 1.00 11.26 411 ILE A O 1
ATOM 665 N N . VAL A 1 78 ? 25.680 31.535 11.131 1.00 9.23 412 VAL A N 1
ATOM 666 C CA . VAL A 1 78 ? 25.718 30.624 12.279 1.00 9.61 412 VAL A CA 1
ATOM 667 C C . VAL A 1 78 ? 26.422 29.347 11.882 1.00 11.55 412 VAL A C 1
ATOM 668 O O . VAL A 1 78 ? 26.099 28.756 10.850 1.00 12.35 412 VAL A O 1
ATOM 672 N N . VAL A 1 79 ? 27.412 28.947 12.680 1.00 10.97 413 VAL A N 1
ATOM 673 C CA . VAL A 1 79 ? 28.180 27.726 12.414 1.00 9.96 413 VAL A CA 1
ATOM 674 C C . VAL A 1 79 ? 28.012 26.798 13.609 1.00 8.72 413 VAL A C 1
ATOM 675 O O . VAL A 1 79 ? 28.390 27.143 14.724 1.00 12.32 413 VAL A O 1
ATOM 679 N N A GLU A 1 80 ? 27.428 25.634 13.365 0.50 10.68 414 GLU A N 1
ATOM 680 N N B GLU A 1 80 ? 27.421 25.637 13.365 0.50 10.38 414 GLU A N 1
ATOM 681 C CA A GLU A 1 80 ? 27.202 24.663 14.433 0.50 13.80 414 GLU A CA 1
ATOM 682 C CA B GLU A 1 80 ? 27.175 24.658 14.426 0.50 13.53 414 GLU A CA 1
ATOM 683 C C A GLU A 1 80 ? 27.942 23.370 14.169 0.50 14.23 414 GLU A C 1
ATOM 684 C C B GLU A 1 80 ? 27.917 23.360 14.169 0.50 13.84 414 GLU A C 1
ATOM 685 O O A GLU A 1 80 ? 28.137 22.981 13.021 0.50 15.11 414 GLU A O 1
ATOM 686 O O B GLU A 1 80 ? 28.094 22.957 13.022 0.50 13.87 414 GLU A O 1
ATOM 697 N N . ASP A 1 81 ? 28.349 22.691 15.239 1.00 12.43 415 ASP A N 1
ATOM 698 C CA . ASP A 1 81 ? 29.036 21.425 15.080 1.00 15.73 415 ASP A CA 1
ATOM 699 C C . ASP A 1 81 ? 28.563 20.472 16.168 1.00 14.28 415 ASP A C 1
ATOM 700 O O . ASP A 1 81 ? 27.863 20.870 17.115 1.00 16.23 415 ASP A O 1
ATOM 705 N N . ASP A 1 82 ? 28.959 19.219 16.009 1.00 16.81 416 ASP A N 1
ATOM 706 C CA . ASP A 1 82 ? 28.565 18.185 16.948 1.00 17.27 416 ASP A CA 1
ATOM 707 C C . ASP A 1 82 ? 29.694 17.722 17.861 1.00 21.66 416 ASP A C 1
ATOM 708 O O . ASP A 1 82 ? 29.653 16.607 18.382 1.00 23.14 416 ASP A O 1
ATOM 713 N N A GLY A 1 83 ? 30.684 18.593 18.059 1.00 18.20 417 GLY A N 1
ATOM 714 C CA A GLY A 1 83 ? 31.808 18.286 18.935 1.00 19.87 417 GLY A CA 1
ATOM 715 C C A GLY A 1 83 ? 31.510 18.509 20.416 1.00 18.82 417 GLY A C 1
ATOM 716 O O A GLY A 1 83 ? 30.351 18.659 20.808 1.00 20.07 417 GLY A O 1
ATOM 717 N N . PRO A 1 84 ? 32.549 18.557 21.270 1.00 20.32 418 PRO A N 1
ATOM 718 C CA . PRO A 1 84 ? 32.385 18.756 22.712 1.00 23.48 418 PRO A CA 1
ATOM 719 C C . PRO A 1 84 ? 31.850 20.109 23.113 1.00 23.08 418 PRO A C 1
ATOM 720 O O . PRO A 1 84 ? 31.403 20.302 24.248 1.00 22.47 418 PRO A O 1
ATOM 724 N N . GLY A 1 85 ? 31.913 21.051 22.180 1.00 21.69 419 GLY A N 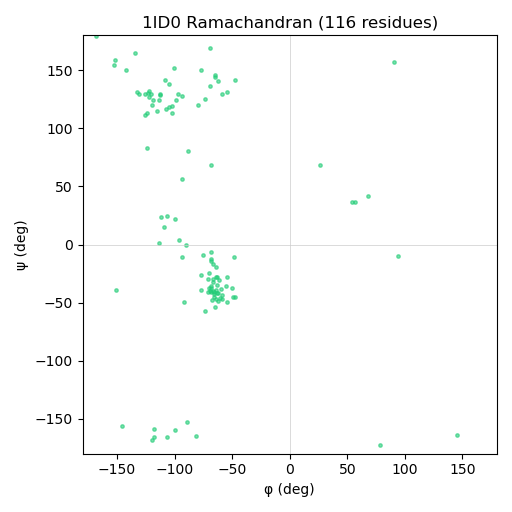1
ATOM 725 C CA . GLY A 1 85 ? 31.448 22.386 22.450 1.00 19.90 419 GLY A CA 1
ATOM 726 C C . GLY A 1 85 ? 32.456 23.176 23.251 1.00 17.85 419 GLY A C 1
ATOM 727 O O . GLY A 1 85 ? 33.578 22.727 23.494 1.00 23.82 419 GLY A O 1
ATOM 728 N N . ILE A 1 86 ? 32.034 24.353 23.673 1.00 19.19 420 ILE A N 1
ATOM 729 C CA . ILE A 1 86 ? 32.842 25.255 24.461 1.00 25.50 420 ILE A CA 1
ATOM 730 C C . ILE A 1 86 ? 32.175 25.385 25.828 1.00 26.09 420 ILE A C 1
ATOM 731 O O . ILE A 1 86 ? 31.056 25.905 25.943 1.00 24.98 420 ILE A O 1
ATOM 736 N N . PRO A 1 87 ? 32.857 24.911 26.883 1.00 27.06 421 PRO A N 1
ATOM 737 C CA . PRO A 1 87 ? 32.310 24.983 28.236 1.00 27.91 421 PRO A CA 1
ATOM 738 C C . PRO A 1 87 ? 31.778 26.366 28.533 1.00 27.73 421 PRO A C 1
ATOM 739 O O . PRO A 1 87 ? 32.369 27.367 28.137 1.00 27.60 421 PRO A O 1
ATOM 743 N N . LEU A 1 88 ? 30.659 26.405 29.236 1.00 28.49 422 LEU A N 1
ATOM 744 C CA . LEU A 1 88 ? 30.023 27.647 29.608 1.00 30.87 422 LEU A CA 1
ATOM 745 C C . LEU A 1 88 ? 31.039 28.617 30.191 1.00 36.79 422 LEU A C 1
ATOM 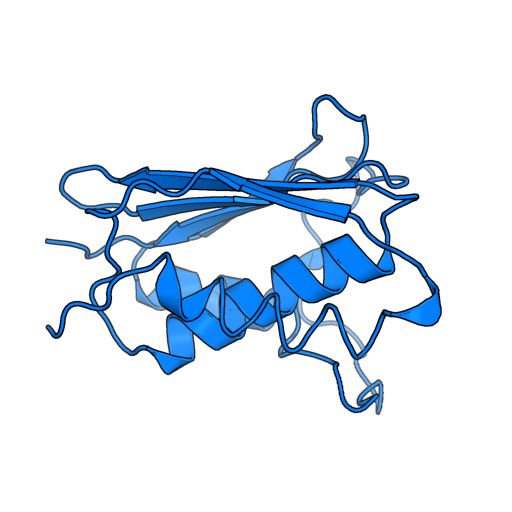746 O O . LEU A 1 88 ? 31.053 29.804 29.847 1.00 35.95 422 LEU A O 1
ATOM 751 N N . SER A 1 89 ? 31.893 28.109 31.074 1.00 37.81 423 SER A N 1
ATOM 752 C CA . SER A 1 89 ? 32.889 28.948 31.732 1.00 38.30 423 SER A CA 1
ATOM 753 C C . SER A 1 89 ? 34.002 29.486 30.842 1.00 39.07 423 SER A C 1
ATOM 754 O O . SER A 1 89 ? 34.801 30.308 31.289 1.00 39.20 423 SER A O 1
ATOM 757 N N . LYS A 1 90 ? 34.048 29.045 29.586 1.00 34.09 424 LYS A N 1
ATOM 758 C CA . LYS A 1 90 ? 35.085 29.477 28.647 1.00 34.73 424 LYS A CA 1
ATOM 759 C C . LYS A 1 90 ? 34.615 30.309 27.457 1.00 33.57 424 LYS A C 1
ATOM 760 O O . LYS A 1 90 ? 35.431 30.820 26.700 1.00 34.71 424 LYS A O 1
ATOM 766 N N A ARG A 1 91 ? 33.303 30.441 27.300 0.50 35.89 425 ARG A N 1
ATOM 767 N N B ARG A 1 91 ? 33.305 30.438 27.291 0.50 34.83 425 ARG A N 1
ATOM 768 C CA A ARG A 1 91 ? 32.738 31.183 26.177 0.50 35.66 425 ARG A CA 1
ATOM 769 C CA B ARG A 1 91 ? 32.741 31.197 26.175 0.50 33.77 425 ARG A CA 1
ATOM 770 C C A ARG A 1 91 ? 33.103 32.664 26.143 0.50 36.79 425 ARG A C 1
ATOM 771 C C B ARG A 1 91 ? 33.255 32.625 26.084 0.50 35.72 425 ARG A C 1
ATOM 772 O O A ARG A 1 91 ? 32.804 33.369 25.177 0.50 35.93 425 ARG A O 1
ATOM 773 O O B ARG A 1 91 ? 33.201 33.255 25.028 0.50 35.50 425 ARG A O 1
ATOM 788 N N . GLU A 1 92 ? 33.756 33.125 27.201 1.00 36.84 426 GLU A N 1
ATOM 789 C CA . GLU A 1 92 ? 34.209 34.500 27.292 1.00 39.69 426 GLU A CA 1
ATOM 790 C C . GLU A 1 92 ? 35.693 34.640 26.981 1.00 36.37 426 GLU A C 1
ATOM 791 O O . GLU A 1 92 ? 36.097 35.402 26.097 1.00 35.61 426 GLU A O 1
ATOM 797 N N . VAL A 1 93 ? 36.497 33.889 27.719 1.00 32.16 427 VAL A N 1
ATOM 798 C CA . VAL A 1 93 ? 37.936 33.955 27.579 1.00 32.04 427 VAL A CA 1
ATOM 799 C C . VAL A 1 93 ? 38.494 33.521 26.227 1.00 31.88 427 VAL A C 1
ATOM 800 O O . VAL A 1 93 ? 39.619 33.884 25.886 1.00 32.43 427 VAL A O 1
ATOM 804 N N . ILE A 1 94 ? 37.724 32.768 25.442 1.00 27.60 428 ILE A N 1
ATOM 805 C CA . ILE A 1 94 ? 38.239 32.346 24.142 1.00 25.78 428 ILE A CA 1
ATOM 806 C C . ILE A 1 94 ? 38.379 33.537 23.199 1.00 25.07 428 ILE A C 1
ATOM 807 O O . ILE A 1 94 ? 39.027 33.438 22.149 1.00 28.28 428 ILE A O 1
ATOM 812 N N . PHE A 1 95 ? 37.775 34.667 23.558 1.00 21.02 429 PHE A N 1
ATOM 813 C CA . PHE A 1 95 ? 37.867 35.853 22.723 1.00 21.69 429 PHE A CA 1
ATOM 814 C C . PHE A 1 95 ? 38.965 36.813 23.173 1.00 26.57 429 PHE A C 1
ATOM 815 O O . PHE A 1 95 ? 39.125 37.896 22.608 1.00 28.80 429 PHE A O 1
ATOM 823 N N . ASP A 1 96 ? 39.720 36.410 24.186 1.00 28.64 430 ASP A N 1
ATOM 824 C CA . ASP A 1 96 ? 40.822 37.243 24.651 1.00 31.78 430 ASP A CA 1
ATOM 825 C C . ASP A 1 96 ? 42.122 36.695 24.070 1.00 29.31 430 ASP A C 1
ATOM 826 O O . ASP A 1 96 ? 42.223 35.499 23.783 1.00 31.86 430 ASP A O 1
ATOM 831 N N . ARG A 1 97 ? 43.105 37.573 23.886 1.00 32.22 431 ARG A N 1
ATOM 832 C CA . ARG A 1 97 ? 44.405 37.179 23.342 1.00 35.42 431 ARG A CA 1
ATOM 833 C C . ARG A 1 97 ? 45.058 36.126 24.228 1.00 38.49 431 ARG A C 1
ATOM 834 O O . ARG A 1 97 ? 45.162 36.298 25.439 1.00 39.18 431 ARG A O 1
ATOM 842 N N . GLY A 1 98 ? 45.500 35.036 23.615 1.00 44.38 432 GLY A N 1
ATOM 843 C CA . GLY A 1 98 ? 46.146 33.973 24.362 1.00 46.55 432 GLY A CA 1
ATOM 844 C C . GLY A 1 98 ? 47.567 33.756 23.884 1.00 49.76 432 GLY A C 1
ATOM 845 O O . GLY A 1 98 ? 48.103 34.567 23.128 1.00 50.64 432 GLY A O 1
ATOM 846 N N . GLN A 1 99 ? 48.176 32.658 24.321 1.00 52.24 433 GLN A N 1
ATOM 847 C CA . GLN A 1 99 ? 49.545 32.328 23.933 1.00 55.07 433 GLN A CA 1
ATOM 848 C C . GLN A 1 99 ? 49.523 31.509 22.641 1.00 57.20 433 GLN A C 1
ATOM 849 O O . GLN A 1 99 ? 49.624 30.280 22.675 1.00 60.43 433 GLN A O 1
ATOM 855 N N . ARG A 1 100 ? 49.384 32.187 21.505 1.00 57.60 434 ARG A N 1
ATOM 856 C CA . ARG A 1 100 ? 49.343 31.498 20.217 1.00 59.67 434 ARG A CA 1
ATOM 857 C C . ARG A 1 100 ? 50.735 31.431 19.578 1.00 61.85 434 ARG A C 1
ATOM 858 O O . ARG A 1 100 ? 50.935 31.892 18.455 1.00 61.73 434 ARG A O 1
ATOM 866 N N . VAL A 1 101 ? 51.694 30.860 20.304 1.00 64.12 435 VAL A N 1
ATOM 867 C CA . VAL A 1 101 ? 53.061 30.722 19.802 1.00 66.30 435 VAL A CA 1
ATOM 868 C C . VAL A 1 101 ? 53.100 29.626 18.731 1.00 66.77 435 VAL A C 1
ATOM 869 O O . VAL A 1 101 ? 52.666 28.499 18.973 1.00 65.87 435 VAL A O 1
ATOM 873 N N . ASP A 1 102 ? 53.611 29.971 17.550 1.00 67.23 436 ASP A N 1
ATOM 874 C CA . ASP A 1 102 ? 53.711 29.045 16.413 1.00 67.54 436 ASP A CA 1
ATOM 875 C C . ASP A 1 102 ? 52.688 27.900 16.375 1.00 66.70 436 ASP A C 1
ATOM 876 O O . ASP A 1 102 ? 53.024 26.729 16.559 1.00 67.14 436 ASP A O 1
ATOM 881 N N . THR A 1 103 ? 51.427 28.244 16.153 1.00 65.80 437 THR A N 1
ATOM 882 C CA . THR A 1 103 ? 50.388 27.228 16.045 1.00 65.31 437 THR A CA 1
ATOM 883 C C . THR A 1 103 ? 50.024 27.255 14.570 1.00 64.57 437 THR A C 1
ATOM 884 O O . THR A 1 103 ? 49.003 26.709 14.145 1.00 65.34 437 THR A O 1
ATOM 888 N N . LEU A 1 104 ? 50.898 27.891 13.794 1.00 61.29 438 LEU A N 1
ATOM 889 C CA . LEU A 1 104 ? 50.691 28.044 12.367 1.00 58.79 438 LEU A CA 1
ATOM 890 C C . LEU A 1 104 ? 50.759 26.799 11.497 1.00 56.89 438 LEU A C 1
ATOM 891 O O . LEU A 1 104 ? 51.688 26.618 10.711 1.00 56.35 438 LEU A O 1
ATOM 896 N N . ARG A 1 105 ? 49.779 25.918 11.659 1.00 55.42 439 ARG A N 1
ATOM 897 C CA . ARG A 1 105 ? 49.702 24.761 10.790 1.00 52.56 439 ARG A CA 1
ATOM 898 C C . ARG A 1 105 ? 49.133 25.503 9.577 1.00 53.59 439 ARG A C 1
ATOM 899 O O . ARG A 1 105 ? 48.438 26.505 9.744 1.00 53.78 439 ARG A O 1
ATOM 907 N N . PRO A 1 106 ? 49.435 25.047 8.351 1.00 53.89 440 PRO A N 1
ATOM 908 C CA . PRO A 1 106 ? 48.968 25.672 7.102 1.00 52.43 440 PRO A CA 1
ATOM 909 C C . PRO A 1 106 ? 47.482 26.027 6.943 1.00 50.88 440 PRO A C 1
ATOM 910 O O . PRO A 1 106 ? 47.114 26.721 5.990 1.00 49.50 440 PRO A O 1
ATOM 914 N N . GLY A 1 107 ? 46.631 25.554 7.850 1.00 47.14 441 GLY A N 1
ATOM 915 C CA . GLY A 1 107 ? 45.215 25.860 7.738 1.00 42.46 441 GLY A CA 1
ATOM 916 C C . GLY A 1 107 ? 44.720 26.736 8.872 1.00 38.82 441 GLY A C 1
ATOM 917 O O . GLY A 1 107 ? 43.531 27.064 8.952 1.00 40.01 441 GLY A O 1
ATOM 918 N N . GLN A 1 108 ? 45.640 27.112 9.755 1.00 35.45 442 GLN A N 1
ATOM 919 C CA . GLN A 1 108 ? 45.315 27.937 10.911 1.00 31.87 442 GLN A CA 1
ATOM 920 C C . GLN A 1 108 ? 44.835 29.324 10.504 1.00 30.91 442 GLN A C 1
ATOM 921 O O . GLN A 1 108 ? 45.304 29.878 9.508 1.00 33.59 442 GLN A O 1
ATOM 927 N N . GLY A 1 109 ? 43.910 29.877 11.290 1.00 24.16 443 GLY A N 1
ATOM 928 C CA . GLY A 1 109 ? 43.365 31.193 11.006 1.00 21.39 443 GLY A CA 1
ATOM 929 C C . GLY A 1 109 ? 43.876 32.264 11.951 1.00 20.69 443 GLY A C 1
ATOM 930 O O . GLY A 1 109 ? 44.846 32.056 12.678 1.00 21.85 443 GLY A O 1
ATOM 931 N N . VAL A 1 110 ? 43.206 33.412 11.946 1.00 19.75 444 VAL A N 1
ATOM 932 C CA . VAL A 1 110 ? 43.615 34.542 12.767 1.00 17.66 444 VAL A CA 1
ATOM 933 C C . VAL A 1 110 ? 43.313 34.433 14.253 1.00 18.17 444 VAL A C 1
ATOM 934 O O . VAL A 1 110 ? 43.793 35.247 15.050 1.00 19.45 444 VAL A O 1
ATOM 938 N N . GLY A 1 111 ? 42.545 33.413 14.628 1.00 17.02 445 GLY A N 1
ATOM 939 C CA . GLY A 1 111 ? 42.173 33.238 16.023 1.00 16.03 445 GLY A CA 1
ATOM 940 C C . GLY A 1 111 ? 40.863 33.964 16.315 1.00 17.74 445 GLY A C 1
ATOM 941 O O . GLY A 1 111 ? 40.493 34.916 15.618 1.00 17.47 445 GLY A O 1
ATOM 942 N N . LEU A 1 112 ? 40.152 33.536 17.350 1.00 13.24 446 LEU A N 1
ATOM 943 C CA . LEU A 1 112 ? 38.876 34.168 17.685 1.00 14.28 446 LEU A CA 1
ATOM 944 C C . LEU A 1 112 ? 38.980 35.576 18.255 1.00 15.95 446 LEU A C 1
ATOM 945 O O . LEU A 1 112 ? 38.074 36.381 18.073 1.00 16.14 446 LEU A O 1
ATOM 950 N N . ALA A 1 113 ? 40.068 35.893 18.953 1.00 18.13 447 ALA A N 1
ATOM 951 C CA . ALA A 1 113 ? 40.225 37.246 19.485 1.00 17.13 447 ALA A CA 1
ATOM 952 C C . ALA A 1 113 ? 40.280 38.237 18.329 1.00 14.96 447 ALA A C 1
ATOM 953 O O . ALA A 1 113 ? 39.570 39.255 18.321 1.00 17.11 447 ALA A O 1
ATOM 955 N N . VAL A 1 114 ? 41.117 37.939 17.336 1.00 16.55 448 VAL A N 1
ATOM 956 C CA . VAL A 1 114 ? 41.226 38.807 16.165 1.00 16.87 448 VAL A CA 1
ATOM 957 C C . VAL A 1 114 ? 39.937 38.773 15.322 1.00 17.30 448 VAL A C 1
ATOM 958 O O . VAL A 1 114 ? 39.505 39.793 14.796 1.00 18.12 448 VAL A O 1
ATOM 962 N N . ALA A 1 115 ? 39.304 37.609 15.217 1.00 14.64 449 ALA A N 1
ATOM 963 C CA . ALA A 1 115 ? 38.078 37.512 14.441 1.00 13.13 449 ALA A CA 1
ATOM 964 C C . ALA A 1 115 ? 36.991 38.392 15.046 1.00 14.38 449 ALA A C 1
ATOM 965 O O . ALA A 1 115 ? 36.252 39.057 14.334 1.00 13.43 449 ALA A O 1
ATOM 967 N N . ARG A 1 116 ? 36.885 38.400 16.371 1.00 12.61 450 ARG A N 1
ATOM 968 C CA . ARG A 1 116 ? 35.880 39.239 17.027 1.00 13.82 450 ARG A CA 1
ATOM 969 C C . ARG A 1 116 ? 36.199 40.705 16.813 1.00 13.40 450 ARG A C 1
ATOM 970 O O . ARG A 1 116 ? 35.302 41.513 16.566 1.00 15.79 450 ARG A O 1
ATOM 978 N N . GLU A 1 117 ? 37.482 41.057 16.900 1.00 16.87 451 GLU A N 1
ATOM 979 C CA . GLU A 1 117 ? 37.874 42.433 16.664 1.00 15.16 451 GLU A CA 1
ATOM 980 C C . GLU A 1 117 ? 37.480 42.852 15.238 1.00 16.01 451 GLU A C 1
ATOM 981 O O . GLU A 1 117 ? 37.057 43.974 15.010 1.00 16.16 451 GLU A O 1
ATOM 987 N N . ILE A 1 118 ? 37.610 41.950 14.264 1.00 13.90 452 ILE A N 1
ATOM 988 C CA . ILE A 1 118 ? 37.223 42.314 12.903 1.00 12.29 452 ILE A CA 1
ATOM 989 C C . ILE A 1 118 ? 35.710 42.563 12.849 1.00 13.99 452 ILE A C 1
ATOM 990 O O . ILE A 1 118 ? 35.261 43.552 12.273 1.00 15.39 452 ILE A O 1
ATOM 995 N N . THR A 1 119 ? 34.908 41.687 13.456 1.00 12.32 453 THR A N 1
ATOM 996 C CA . THR A 1 119 ? 33.467 41.935 13.436 1.00 11.57 453 THR A CA 1
ATOM 997 C C . THR A 1 119 ? 33.088 43.242 14.130 1.00 13.02 453 THR A C 1
ATOM 998 O O . THR A 1 119 ? 32.102 43.868 13.765 1.00 14.37 453 THR A O 1
ATOM 1002 N N . GLU A 1 120 ? 33.869 43.641 15.130 1.00 17.42 454 GLU A N 1
ATOM 1003 C CA . GLU A 1 120 ? 33.572 44.875 15.839 1.00 16.45 454 GLU A CA 1
ATOM 1004 C C . GLU A 1 120 ? 33.834 46.088 14.954 1.00 18.19 454 GLU A C 1
ATOM 1005 O O . GLU A 1 120 ? 33.236 47.147 15.168 1.00 20.92 454 GLU A O 1
ATOM 1011 N N . GLN A 1 121 ? 34.704 45.943 13.950 1.00 17.70 455 GLN A N 1
ATOM 1012 C CA . GLN A 1 121 ? 34.960 47.034 13.014 1.00 16.36 455 GLN A CA 1
ATOM 1013 C C . GLN A 1 121 ? 33.663 47.307 12.251 1.00 19.79 455 GLN A C 1
ATOM 1014 O O . GLN A 1 121 ? 33.426 48.418 11.761 1.00 20.50 455 GLN A O 1
ATOM 1020 N N . TYR A 1 122 ? 32.845 46.264 12.107 1.00 15.18 456 TYR A N 1
ATOM 1021 C CA . TYR A 1 122 ? 31.576 46.377 11.413 1.00 13.64 456 TYR A CA 1
ATOM 1022 C C . TYR A 1 122 ? 30.415 46.511 12.404 1.00 12.15 456 TYR A C 1
ATOM 1023 O O . TYR A 1 122 ? 29.271 46.247 12.061 1.00 12.34 456 TYR A O 1
ATOM 1032 N N . GLU A 1 123 ? 30.724 46.952 13.625 1.00 13.74 457 GLU A N 1
ATOM 1033 C CA . GLU A 1 123 ? 29.708 47.116 14.656 1.00 14.61 457 GLU A CA 1
ATOM 1034 C C . GLU A 1 123 ? 28.981 45.802 14.891 1.00 14.96 457 GLU A C 1
ATOM 1035 O O . GLU A 1 123 ? 27.781 45.772 15.162 1.00 16.87 457 GLU A O 1
ATOM 1041 N N . GLY A 1 124 ? 29.745 44.713 14.809 1.00 12.85 458 GLY A N 1
ATOM 1042 C CA . GLY A 1 124 ? 29.185 43.393 15.037 1.00 12.00 458 GLY A CA 1
ATOM 1043 C C . GLY A 1 124 ? 29.818 42.688 16.221 1.00 14.16 458 GLY A C 1
ATOM 1044 O O . GLY A 1 124 ? 30.404 43.324 17.111 1.00 17.33 458 GLY A O 1
ATOM 1045 N N . LYS A 1 125 ? 29.706 41.365 16.250 1.00 12.30 459 LYS A N 1
ATOM 1046 C CA . LYS A 1 125 ? 30.283 40.580 17.321 1.00 13.20 459 LYS A CA 1
ATOM 1047 C C . LYS A 1 125 ? 30.255 39.104 16.977 1.00 12.78 459 LYS A C 1
ATOM 1048 O O . LYS A 1 125 ? 29.806 38.722 15.900 1.00 13.11 459 LYS A O 1
ATOM 1054 N N . ILE A 1 126 ? 30.769 38.269 17.873 1.00 13.21 460 ILE A N 1
ATOM 1055 C CA . ILE A 1 126 ? 30.707 36.824 17.663 1.00 13.30 460 ILE A CA 1
ATOM 1056 C C . ILE A 1 126 ? 30.166 36.315 18.990 1.00 16.38 460 ILE A C 1
ATOM 1057 O O . ILE A 1 126 ? 30.666 36.706 20.043 1.00 18.29 460 ILE A O 1
ATOM 1062 N N . VAL A 1 127 ? 29.128 35.490 18.939 1.00 15.85 461 VAL A N 1
ATOM 1063 C CA . VAL A 1 127 ? 28.520 34.961 20.158 1.00 19.59 461 VAL A CA 1
ATOM 1064 C C . VAL A 1 127 ? 28.767 33.459 20.211 1.00 16.98 461 VAL A C 1
ATOM 1065 O O . VAL A 1 127 ? 28.449 32.729 19.25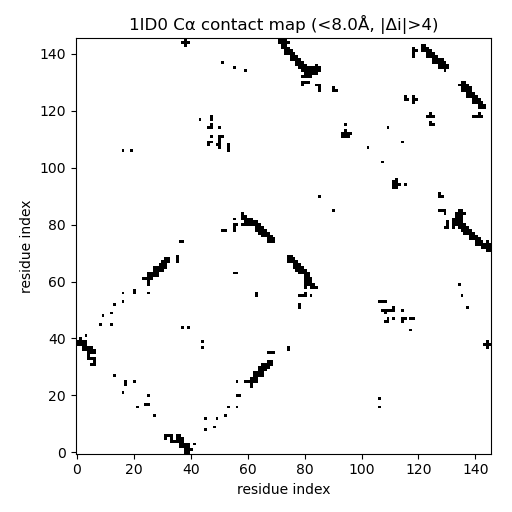9 1.00 16.32 461 VAL A O 1
ATOM 1069 N N . ALA A 1 128 ? 29.364 33.002 21.307 1.00 15.82 462 ALA A N 1
ATOM 1070 C CA . ALA A 1 128 ? 29.656 31.598 21.497 1.00 14.53 462 ALA A CA 1
ATOM 1071 C C . ALA A 1 128 ? 28.499 30.966 22.277 1.00 19.07 462 ALA A C 1
ATOM 1072 O O . ALA A 1 128 ? 28.104 31.462 23.332 1.00 22.60 462 ALA A O 1
ATOM 1074 N N . GLY A 1 129 ? 27.963 29.885 21.731 1.00 16.68 463 GLY A N 1
ATOM 1075 C CA . GLY A 1 129 ? 26.852 29.201 22.369 1.00 20.79 463 GLY A CA 1
ATOM 1076 C C . GLY A 1 129 ? 26.931 27.714 22.145 1.00 15.81 463 GLY A C 1
ATOM 1077 O O . GLY A 1 129 ? 27.991 27.165 21.870 1.00 17.17 463 GLY A O 1
ATOM 1078 N N . GLU A 1 130 ? 25.785 27.048 22.238 1.00 16.49 464 GLU A N 1
ATOM 1079 C CA . GLU A 1 130 ? 25.744 25.605 22.070 1.00 15.68 464 GLU A CA 1
ATOM 1080 C C . GLU A 1 130 ? 24.756 25.235 20.979 1.00 16.78 464 GLU A C 1
ATOM 1081 O O . GLU A 1 130 ? 23.671 25.804 20.908 1.00 18.81 464 GLU A O 1
ATOM 1087 N N A SER A 1 131 ? 25.134 24.297 20.119 0.50 14.63 465 SER A N 1
ATOM 108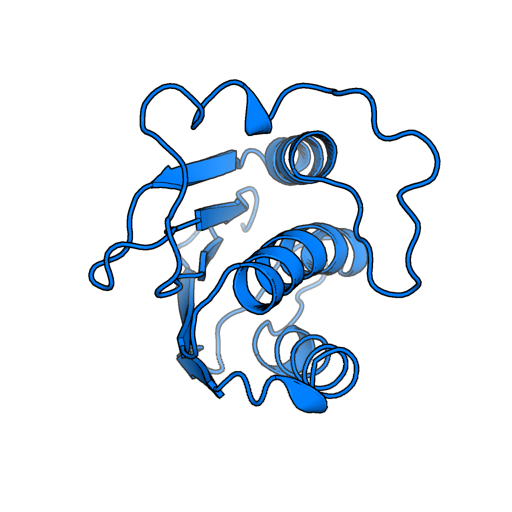8 N N B SER A 1 131 ? 25.146 24.281 20.134 0.50 15.37 465 SER A N 1
ATOM 1089 C CA A SER A 1 131 ? 24.252 23.885 19.040 0.50 17.45 465 SER A CA 1
ATOM 1090 C CA B SER A 1 131 ? 24.311 23.813 19.032 0.50 18.82 465 SER A CA 1
ATOM 1091 C C A SER A 1 131 ? 23.268 22.839 19.523 0.50 17.97 465 SER A C 1
ATOM 1092 C C B SER A 1 131 ? 23.325 22.755 19.488 0.50 19.07 465 SER A C 1
ATOM 1093 O O A SER A 1 131 ? 23.374 22.343 20.643 0.50 19.05 465 SER A O 1
ATOM 1094 O O B SER A 1 131 ? 23.487 22.163 20.555 0.50 19.65 465 SER A O 1
ATOM 1099 N N . MET A 1 132 ? 22.313 22.513 18.664 1.00 18.57 466 MET A N 1
ATOM 1100 C CA . MET A 1 132 ? 21.310 21.509 18.970 1.00 21.17 466 MET A CA 1
ATOM 1101 C C . MET A 1 132 ? 22.044 20.185 19.089 1.00 22.43 466 MET A C 1
ATOM 1102 O O . MET A 1 132 ? 21.662 19.327 19.885 1.00 27.68 466 MET A O 1
ATOM 1107 N N . LEU A 1 133 ? 23.100 20.045 18.289 1.00 26.32 467 LEU A N 1
ATOM 1108 C CA . LEU A 1 133 ? 23.946 18.848 18.267 1.00 29.79 467 LEU A CA 1
ATOM 1109 C C . LEU A 1 133 ? 24.739 18.731 19.584 1.00 29.93 467 LEU A C 1
ATOM 1110 O O . LEU A 1 133 ? 25.341 17.692 19.875 1.00 32.87 467 LEU A O 1
ATOM 1115 N N . GLY A 1 134 ? 24.745 19.801 20.376 1.00 25.58 468 GLY A N 1
ATOM 1116 C CA . GLY A 1 134 ? 25.447 19.773 21.650 1.00 20.07 468 GLY A CA 1
ATOM 1117 C C . GLY A 1 134 ? 26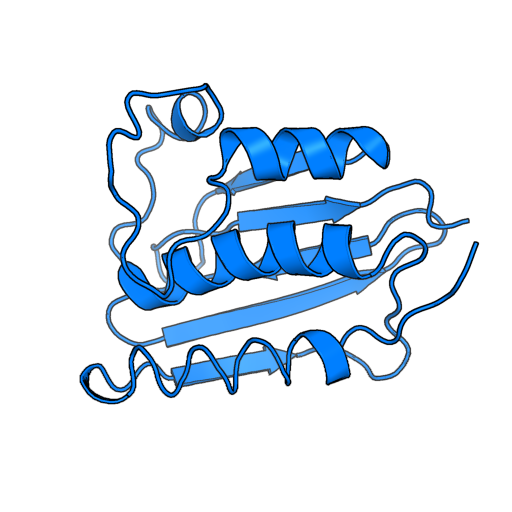.861 20.312 21.585 1.00 24.36 468 GLY A C 1
ATOM 1118 O O . GLY A 1 134 ? 27.499 20.508 22.620 1.00 21.84 468 GLY A O 1
ATOM 1119 N N . GLY A 1 135 ? 27.353 20.538 20.368 1.00 21.57 469 GLY A N 1
ATOM 1120 C CA . GLY A 1 135 ? 28.689 21.070 20.203 1.00 17.59 469 GLY A CA 1
ATOM 1121 C C . GLY A 1 135 ? 28.607 22.584 20.203 1.00 18.23 469 GLY A C 1
ATOM 1122 O O . GLY A 1 135 ? 27.708 23.190 20.779 1.00 18.51 469 GLY A O 1
ATOM 1123 N N . ALA A 1 136 ? 29.539 23.235 19.536 1.00 14.68 470 ALA A N 1
ATOM 1124 C CA . ALA A 1 136 ? 29.511 24.678 19.527 1.00 14.22 470 ALA A CA 1
ATOM 1125 C C . ALA A 1 136 ? 28.578 25.317 18.510 1.00 12.04 470 ALA A C 1
ATOM 1126 O O . ALA A 1 136 ? 28.334 24.771 17.455 1.00 15.08 470 ALA A O 1
ATOM 1128 N N A ARG A 1 137 ? 28.056 26.476 18.881 0.50 12.66 471 ARG A N 1
ATOM 1129 N N B ARG A 1 137 ? 28.033 26.477 18.858 0.50 12.55 471 ARG A N 1
ATOM 1130 C CA A ARG A 1 137 ? 27.223 27.280 17.999 0.50 12.97 471 ARG A CA 1
ATOM 1131 C CA B ARG A 1 137 ? 27.190 27.251 17.938 0.50 12.51 471 ARG A CA 1
ATOM 1132 C C A ARG A 1 137 ? 27.944 28.610 18.041 0.50 12.57 471 ARG A C 1
ATOM 1133 C C B ARG A 1 137 ? 27.817 28.639 17.992 0.50 12.00 471 ARG A C 1
ATOM 1134 O O A ARG A 1 137 ? 28.099 29.213 19.103 0.50 15.25 471 ARG A O 1
ATOM 1135 O O B ARG A 1 137 ? 27.753 29.324 19.012 0.50 16.83 471 ARG A O 1
ATOM 1150 N N . MET A 1 138 ? 28.459 29.043 16.902 1.00 10.53 472 MET A N 1
ATOM 1151 C CA . MET A 1 138 ? 29.110 30.321 16.859 1.00 11.41 472 MET A CA 1
ATOM 1152 C C . MET A 1 138 ? 28.300 31.200 15.957 1.00 11.96 472 MET A C 1
ATOM 1153 O O . MET A 1 138 ? 28.085 30.853 14.804 1.00 15.17 472 MET A O 1
ATOM 1158 N N . GLU A 1 139 ? 27.801 32.313 16.482 1.00 12.44 473 GLU A N 1
ATOM 1159 C CA . GLU A 1 139 ? 27.025 33.212 15.647 1.00 13.13 473 GLU A CA 1
ATOM 1160 C C . GLU A 1 139 ? 27.862 34.438 15.379 1.00 12.90 473 GLU A C 1
ATOM 1161 O O . GLU A 1 139 ? 28.216 35.192 16.297 1.00 12.29 473 GLU A O 1
ATOM 1167 N N . VAL A 1 140 ? 28.177 34.628 14.101 1.00 9.44 474 VAL A N 1
ATOM 1168 C CA . VAL A 1 140 ? 28.984 35.751 13.642 1.00 8.63 474 VAL A CA 1
ATOM 1169 C C . VAL A 1 140 ? 28.049 36.807 13.104 1.00 9.88 474 VAL A C 1
ATOM 1170 O O . VAL A 1 140 ? 27.220 36.533 12.233 1.00 11.12 474 VAL A O 1
ATOM 1174 N N . ILE A 1 141 ? 28.164 38.018 13.642 1.00 10.47 475 ILE A N 1
ATOM 1175 C CA . ILE A 1 141 ? 27.301 39.096 13.211 1.00 10.41 475 ILE A CA 1
ATOM 1176 C C . ILE A 1 141 ? 28.108 40.270 12.696 1.00 10.01 475 ILE A C 1
ATOM 1177 O O . ILE A 1 141 ? 29.028 40.730 13.363 1.00 11.42 475 ILE A O 1
ATOM 1182 N N . PHE A 1 142 ? 27.787 40.702 11.476 1.00 9.44 476 PHE A N 1
ATOM 1183 C CA . PHE A 1 142 ? 28.404 41.888 10.897 1.00 11.13 476 PHE A CA 1
ATOM 1184 C C . PHE A 1 142 ? 27.339 42.966 10.769 1.00 11.45 476 PHE A C 1
ATOM 1185 O O . PHE A 1 142 ? 26.243 42.725 10.271 1.00 11.67 476 PHE A O 1
ATOM 1193 N N . GLY A 1 143 ? 27.645 44.154 11.273 1.00 10.67 477 GLY A N 1
ATOM 1194 C CA . GLY A 1 143 ? 26.713 45.253 11.113 1.00 12.26 477 GLY A CA 1
ATOM 1195 C C . GLY A 1 143 ? 27.175 46.117 9.956 1.00 13.19 477 GLY A C 1
ATOM 1196 O O . GLY A 1 143 ? 27.964 45.683 9.107 1.00 13.13 477 GLY A O 1
ATOM 1197 N N . ARG A 1 144 ? 26.698 47.358 9.932 1.00 12.78 478 ARG A N 1
ATOM 1198 C CA . ARG A 1 144 ? 27.044 48.310 8.873 1.00 16.00 478 ARG A CA 1
ATOM 1199 C C . ARG A 1 144 ? 26.759 47.768 7.468 1.00 14.40 478 ARG A C 1
ATOM 1200 O O . ARG A 1 144 ? 27.489 48.060 6.509 1.00 15.57 478 ARG A O 1
ATOM 1208 N N . GLN A 1 145 ? 25.670 47.015 7.334 1.00 12.49 479 GLN A N 1
ATOM 1209 C CA . GLN A 1 145 ? 25.309 46.429 6.048 1.00 14.71 479 GLN A CA 1
ATOM 1210 C C . GLN A 1 145 ? 24.415 47.336 5.212 1.00 17.19 479 GLN A C 1
ATOM 1211 O O . GLN A 1 145 ? 24.001 46.968 4.115 1.00 17.49 479 GLN A O 1
ATOM 1217 N N . HIS A 1 146 ? 24.081 48.507 5.747 1.00 18.23 480 HIS A N 1
ATOM 1218 C CA . HIS A 1 146 ? 23.305 49.465 4.960 1.00 26.16 480 HIS A CA 1
ATOM 1219 C C . HIS A 1 146 ? 24.060 50.779 4.939 1.00 31.15 480 HIS A C 1
ATOM 1220 O O . HIS A 1 146 ? 23.575 51.764 5.522 1.00 40.38 480 HIS A O 1
#

GO terms:
  GO:0042802 identical protein binding (F, IPI)
  GO:0004721 phosphoprotein phosphatase activity (F, IDA)
  GO:0016301 kinase activity (F, IDA)
  GO:0005886 plasma membrane (C, IDA)
  GO:0046777 protein autophosphorylation (P, IDA)
  GO:0007165 signal transduction (P, IDA)
  GO:0000155 phosphorelay sensor kinase activity (F, IMP)
  GO:0010350 cellular response to magnesium starvation (P, IMP)
  GO:0046777 protein autophosphorylation (P, IMP)
  GO:0046872 metal ion binding (F, IMP)
  GO:0007165 signal transduction (P, IMP)
  GO:0007234 osmosensory signaling via phosphorelay pathway (P, IMP)
  GO:0005515 protein binding (F, IPI)
  GO:0004673 protein histidine kinase activity (F, EXP)

InterPro domains:
  IPR003594 Histidine kinase/HSP90-like ATPase domain [PF02518] (375-475)
  IPR003594 Histidine kinase/HSP90-like ATPase domain [SM00387] (374-480)
  IPR003660 HAMP domain [PF26769] (218-263)
  IPR003660 HAMP domain [PS50885] (215-266)
  IPR004358 Signal transduction histidine kinase-related protein, C-terminal [PR00344] (409-423)
  IPR004358 Signal transduction histidine kinase-related protein, C-terminal [PR00344] (440-458)
  IPR005467 Histidine kinase domain [PS50109] (274-480)
  IPR015014 PhoQ Sensor domain [PF08918] (10-188)
  IPR036097 Signal transduction histidine kinase, dimerisation/phosphoacceptor domain superfamily [SSF47384] (250-319)
  IPR036890 Histidine kinase/HSP90-like ATPase superfamily [G3DSA:3.30.565.10] (335-485)
  IPR036890 Histidine kinase/HSP90-like ATPase superfamily [SSF55874] (336-476)
  IPR038429 PhoQ Sensor superfamily [G3DSA:3.30.450.140] (42-190)
  IPR050428 Two-component system sensor histidine kinase [PTHR45436] (9-480)
  IPR058618 Virulence sensor histidine kinase PhoQ-like [NF008077] (1-486)
  IPR058619 Virulence sensor histidine kinase PhoQ/CarS-like, histidine kinase-like ATPase domain [cd16954] (342-476)

Organism: Escherichia coli (strain K12) (NCBI:txid83333)

Sequence (146 aa):
RELHPVAPLLDDNLTTSSALLNKVYQRKGVNISLDISPEIISSFVGEQNDFVEVMGNVLDNACKYCLEFVEISARQTDEEHLYIVVEEDDGPGIPLSKRREVIFDRGQRVDTLRPGQGVGLAVAREITEQYEGKIVAGESSMLGGARRMEVIFGRQH

Foldseek 3Di:
DDKAFDPVLVVVLVVVLCVVCVVLQADEEEAEDRPDIAPDDSVLVCLLVLQVVNVQSVFANHYKYWYWDADQFKIKIKIAGLGQAADPVCQPVQLPDDPPPPPCDPSHGPGNVVNQVSQVVQVWGWGWDADPSGHIIIMTMGGRRD